Protein AF-A0A496TGM2-F1 (afdb_monomer_lite)

Foldseek 3Di:
DVVCVVVVAQAEEADDCPDPQNVVVCVVNVNSYHYDQDLDDDPPDDQAGQHEYEYDQADDPVSLVRNVVSSVVRHPHYHYDDNHNQPCVVCVVVLLVVLVVWQAEEEEDDPPDPSFVVNQVSSCVNHVRYDYDPALVPDDPVSCPPIPGYHYYYDPPGDPVRSVRNVVSCCVPVVPPDDDD

pLDDT: mean 87.24, std 12.04, range [28.75, 96.94]

Structure (mmCIF, N/CA/C/O backbone):
data_AF-A0A496TGM2-F1
#
_entry.id   AF-A0A496TGM2-F1
#
loop_
_atom_site.group_PDB
_atom_site.id
_atom_site.type_symbol
_atom_site.label_atom_id
_atom_site.label_alt_id
_atom_site.label_comp_id
_atom_site.label_asym_id
_atom_site.label_entity_id
_atom_site.label_seq_id
_atom_site.pdbx_PDB_ins_code
_atom_site.Cartn_x
_atom_site.Cartn_y
_atom_site.Cartn_z
_atom_site.occupancy
_atom_site.B_iso_or_equiv
_atom_site.auth_seq_id
_atom_site.auth_comp_id
_atom_site.auth_asym_id
_atom_site.auth_atom_id
_atom_site.pdbx_PDB_model_num
ATOM 1 N N . VAL A 1 1 ? -14.090 5.864 10.460 1.00 87.62 1 VAL A N 1
ATOM 2 C CA . VAL A 1 1 ? -13.868 6.251 11.872 1.00 87.62 1 VAL A CA 1
ATOM 3 C C . VAL A 1 1 ? -15.072 6.982 12.454 1.00 87.62 1 VAL A C 1
ATOM 5 O O . VAL A 1 1 ? -15.725 6.380 13.289 1.00 87.62 1 VAL A O 1
ATOM 8 N N . LYS A 1 2 ? -15.445 8.176 11.957 1.00 91.31 2 LYS A N 1
ATOM 9 C CA . LYS A 1 2 ? -16.572 8.987 12.476 1.00 91.31 2 LYS A CA 1
ATOM 10 C C . LYS A 1 2 ? -17.858 8.202 12.774 1.00 91.31 2 LYS A C 1
ATOM 12 O O . LYS A 1 2 ? -18.275 8.166 13.919 1.00 91.31 2 LYS A O 1
ATOM 17 N N . LYS A 1 3 ? -18.393 7.474 11.788 1.00 92.12 3 LYS A N 1
ATOM 18 C CA . LYS A 1 3 ? -19.590 6.638 11.980 1.00 92.12 3 LYS A CA 1
ATOM 19 C C . LYS A 1 3 ? -19.459 5.635 13.136 1.00 92.12 3 LYS A C 1
ATOM 21 O O . LYS A 1 3 ? -20.353 5.525 13.952 1.00 92.12 3 LYS A O 1
ATOM 26 N N . ALA A 1 4 ? -18.332 4.923 13.231 1.00 93.00 4 ALA A N 1
ATOM 27 C CA . ALA A 1 4 ? -18.125 3.960 14.315 1.00 93.00 4 ALA A CA 1
ATOM 28 C C . ALA A 1 4 ? -18.039 4.654 15.685 1.00 93.00 4 ALA A C 1
ATOM 30 O O . ALA A 1 4 ? -18.538 4.128 16.672 1.00 93.00 4 ALA A O 1
ATOM 31 N N . PHE A 1 5 ? -17.430 5.840 15.736 1.00 92.75 5 PHE A N 1
ATOM 32 C CA . PHE A 1 5 ? -17.371 6.646 16.951 1.00 92.75 5 PHE A CA 1
ATOM 33 C C . PHE A 1 5 ? -18.769 7.112 17.391 1.00 92.75 5 PHE A C 1
ATOM 35 O O . PHE A 1 5 ? -19.124 6.957 18.555 1.00 92.75 5 PHE A O 1
ATOM 42 N N . GLU A 1 6 ? -19.585 7.603 16.453 1.00 92.44 6 GLU A N 1
ATOM 43 C CA . GLU A 1 6 ? -20.988 7.991 16.682 1.00 92.44 6 GLU A CA 1
ATOM 44 C C . GLU A 1 6 ? -21.862 6.795 17.097 1.00 92.44 6 GLU A C 1
ATOM 46 O O . GLU A 1 6 ? -22.711 6.927 17.973 1.00 92.44 6 GLU A O 1
ATOM 51 N N . ASP A 1 7 ? -21.588 5.605 16.553 1.00 94.38 7 ASP A N 1
ATOM 52 C CA . ASP A 1 7 ? -22.232 4.339 16.929 1.00 94.38 7 ASP A CA 1
ATOM 53 C C . ASP A 1 7 ? -21.752 3.799 18.306 1.00 94.38 7 ASP A C 1
ATOM 55 O O . ASP A 1 7 ? -22.127 2.696 18.717 1.00 94.38 7 ASP A O 1
ATOM 59 N N . GLY A 1 8 ? -20.897 4.541 19.025 1.00 93.50 8 GLY A N 1
ATOM 60 C CA . GLY A 1 8 ? -20.440 4.223 20.382 1.00 93.50 8 GLY A CA 1
ATOM 6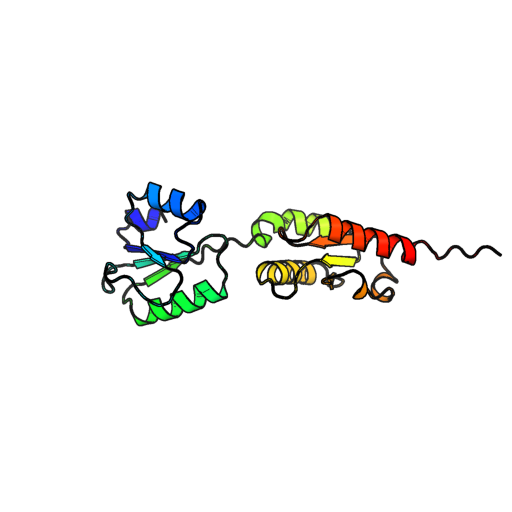1 C C . GLY A 1 8 ? -19.300 3.202 20.471 1.00 93.50 8 GLY A C 1
ATOM 62 O O . GLY A 1 8 ? -19.047 2.658 21.553 1.00 93.50 8 GLY A O 1
ATOM 63 N N . TYR A 1 9 ? -18.605 2.919 19.365 1.00 96.06 9 TYR A N 1
ATOM 64 C CA . TYR A 1 9 ? -17.463 2.006 19.372 1.00 96.06 9 TYR A CA 1
ATOM 65 C C . TYR A 1 9 ? -16.237 2.637 20.041 1.00 96.06 9 TYR A C 1
ATOM 67 O O . TYR A 1 9 ? -15.895 3.795 19.807 1.00 96.06 9 TYR A O 1
ATOM 75 N N . GLN A 1 10 ? -15.509 1.827 20.806 1.00 94.94 10 GLN A N 1
ATOM 76 C CA . GLN A 1 10 ? -14.120 2.096 21.159 1.00 94.94 10 GLN A CA 1
ATOM 77 C C . GLN A 1 10 ? -13.262 2.029 19.890 1.00 94.94 10 GLN A C 1
ATOM 79 O O . GLN A 1 10 ? -13.357 1.066 19.127 1.00 94.94 10 GLN A O 1
ATOM 84 N N . ILE A 1 11 ? -12.444 3.052 19.642 1.00 95.94 11 ILE A N 1
ATOM 85 C CA . ILE A 1 11 ? -11.690 3.179 18.392 1.00 95.94 11 ILE A CA 1
ATOM 86 C C . ILE A 1 11 ? -10.223 2.825 18.614 1.00 95.94 11 ILE A C 1
ATOM 88 O O . ILE A 1 11 ? -9.546 3.441 19.437 1.00 95.94 11 ILE A O 1
ATOM 92 N N . ILE A 1 12 ? -9.735 1.878 17.816 1.00 95.56 12 ILE A N 1
ATOM 93 C CA . ILE A 1 12 ? -8.322 1.516 17.716 1.00 95.56 12 ILE A CA 1
ATOM 94 C C . ILE A 1 12 ? -7.843 1.833 16.298 1.00 95.56 12 ILE A C 1
ATOM 96 O O . ILE A 1 12 ? -8.516 1.502 15.320 1.00 95.56 12 ILE A O 1
ATOM 100 N N . VAL A 1 13 ? -6.669 2.441 16.165 1.00 95.75 13 VAL A N 1
ATOM 101 C CA . VAL A 1 13 ? -5.979 2.600 14.882 1.00 95.75 13 VAL A CA 1
ATOM 102 C C . VAL A 1 13 ? -4.635 1.897 14.940 1.00 95.75 13 VAL A C 1
ATOM 104 O O . VAL A 1 13 ? -3.812 2.179 15.805 1.00 95.75 13 VAL A O 1
ATOM 107 N N . VAL A 1 14 ? -4.399 0.993 13.995 1.00 95.25 14 VAL A N 1
ATOM 108 C CA . VAL A 1 14 ? -3.084 0.391 13.802 1.00 95.25 14 VAL A CA 1
ATOM 109 C C . VAL A 1 14 ? -2.245 1.345 12.960 1.00 95.25 14 VAL A C 1
ATOM 111 O O . VAL A 1 14 ? -2.539 1.563 11.781 1.00 95.25 14 VAL A O 1
ATOM 114 N N . GLY A 1 15 ? -1.233 1.955 13.567 1.00 92.44 15 GLY A N 1
ATOM 115 C CA . GLY A 1 15 ? -0.465 3.024 12.939 1.00 92.44 15 GLY A CA 1
ATOM 116 C C . GLY A 1 15 ? 0.588 3.639 13.852 1.00 92.44 15 GLY A C 1
ATOM 117 O O . GLY A 1 15 ? 0.707 3.298 15.028 1.00 92.44 15 GLY A O 1
ATOM 118 N N . LYS A 1 16 ? 1.380 4.553 13.293 1.00 90.88 16 LYS A N 1
ATOM 119 C CA . LYS A 1 16 ? 2.444 5.265 14.012 1.00 90.88 16 LYS A CA 1
ATOM 120 C C . LYS A 1 16 ? 1.862 6.490 14.714 1.00 90.88 16 LYS A C 1
ATOM 122 O O . LYS A 1 16 ? 1.286 7.353 14.050 1.00 90.88 16 LYS A O 1
ATOM 127 N N . LYS A 1 17 ? 2.030 6.578 16.037 1.00 90.94 17 LYS A N 1
ATOM 128 C CA . LYS A 1 17 ? 1.463 7.646 16.887 1.00 90.94 17 LYS A CA 1
ATOM 129 C C . LYS A 1 17 ? 1.878 9.046 16.429 1.00 90.94 17 LYS A C 1
ATOM 131 O O . LYS A 1 17 ? 1.084 9.976 16.511 1.00 90.94 17 LYS A O 1
ATOM 136 N N . GLU A 1 18 ? 3.093 9.172 15.913 1.00 90.06 18 GLU A N 1
ATOM 137 C CA . GLU A 1 18 ? 3.730 10.429 15.520 1.00 90.06 18 GLU A CA 1
ATOM 138 C C . GLU A 1 18 ? 3.423 10.827 14.065 1.00 90.06 18 GLU A C 1
ATOM 140 O O . GLU A 1 18 ? 3.860 11.878 13.601 1.00 90.06 18 GLU A O 1
ATOM 145 N N . HIS A 1 19 ? 2.694 10.002 13.305 1.00 89.06 19 HIS A N 1
ATOM 146 C CA . HIS A 1 19 ? 2.418 10.297 11.901 1.00 89.06 19 HIS A CA 1
ATOM 147 C C . HIS A 1 19 ? 1.365 11.418 11.763 1.00 89.06 19 HIS A C 1
ATOM 149 O O . HIS A 1 19 ? 0.321 11.332 12.414 1.00 89.06 19 HIS A O 1
ATOM 155 N N . PRO A 1 20 ? 1.545 12.420 10.873 1.00 87.62 20 PRO A N 1
ATOM 156 C CA . PRO A 1 20 ? 0.612 13.548 10.734 1.00 87.62 20 PRO A CA 1
ATOM 157 C C . PRO A 1 20 ? -0.850 13.143 10.495 1.00 87.62 20 PRO A C 1
ATOM 159 O O . PRO A 1 20 ? -1.761 13.743 11.061 1.00 87.62 20 PRO A O 1
ATOM 162 N N . GLU A 1 21 ? -1.077 12.083 9.709 1.00 87.19 21 GLU A N 1
ATOM 163 C CA . GLU A 1 21 ? -2.409 11.485 9.500 1.00 87.19 21 GLU A CA 1
ATOM 164 C C . GLU A 1 21 ? -3.071 11.070 10.822 1.00 87.19 21 GLU A C 1
ATOM 166 O O . GLU A 1 21 ? -4.249 11.341 11.040 1.00 87.19 21 GLU A O 1
ATOM 171 N N . ILE A 1 22 ? -2.304 10.436 11.712 1.00 93.38 22 ILE A N 1
ATOM 172 C CA . ILE A 1 22 ? -2.784 9.923 12.994 1.00 93.38 22 ILE A CA 1
ATOM 173 C C . ILE A 1 22 ? -3.004 11.059 13.988 1.00 93.38 22 ILE A C 1
ATOM 175 O O . ILE A 1 22 ? -4.026 11.072 14.667 1.00 93.38 22 ILE A O 1
ATOM 179 N N . ILE A 1 23 ? -2.094 12.034 14.042 1.00 91.19 23 ILE A N 1
ATOM 180 C CA . ILE A 1 23 ? -2.232 13.217 14.901 1.00 91.19 23 ILE A CA 1
ATOM 181 C C . ILE A 1 23 ? -3.509 13.984 14.539 1.00 91.19 23 ILE A C 1
ATOM 183 O O . ILE A 1 23 ? -4.326 14.275 15.414 1.00 91.19 23 ILE A O 1
ATOM 187 N N . GLY A 1 24 ? -3.718 14.253 13.246 1.00 90.75 24 GLY A N 1
ATOM 188 C CA . GLY A 1 24 ? -4.915 14.939 12.763 1.00 90.75 24 GLY A CA 1
ATOM 189 C C . GLY A 1 24 ? -6.192 14.154 13.058 1.00 90.75 24 GLY A C 1
ATOM 190 O O . GLY A 1 24 ? -7.168 14.720 13.545 1.00 90.75 24 GLY A O 1
ATOM 191 N N . LEU A 1 25 ? -6.176 12.838 12.828 1.00 91.44 25 LEU A N 1
ATOM 192 C CA . LEU A 1 25 ? -7.317 11.973 13.114 1.00 91.44 25 LEU A CA 1
ATOM 193 C C . LEU A 1 25 ? -7.637 11.924 14.614 1.00 91.44 25 LEU A C 1
ATOM 195 O O . LEU A 1 25 ? -8.796 12.061 14.988 1.00 91.44 25 LEU A O 1
ATOM 199 N N . LYS A 1 26 ? -6.630 11.784 15.481 1.00 92.00 26 LYS A N 1
ATOM 200 C CA . LYS A 1 26 ? -6.803 11.770 16.939 1.00 92.00 26 LYS A CA 1
ATOM 201 C C . LYS A 1 26 ? -7.375 13.095 17.456 1.00 92.00 26 LYS A C 1
ATOM 203 O O . LYS A 1 26 ? -8.234 13.076 18.338 1.00 92.00 26 LYS A O 1
ATOM 208 N N . GLY A 1 27 ? -6.952 14.222 16.878 1.00 90.25 27 GLY A N 1
ATOM 209 C CA . GLY A 1 27 ? -7.484 15.550 17.193 1.00 90.25 27 GLY A CA 1
ATOM 210 C C . GLY A 1 27 ? -8.972 15.719 16.863 1.00 90.25 27 GLY A C 1
ATOM 211 O O . GLY A 1 27 ? -9.673 16.413 17.587 1.00 90.25 27 GLY A O 1
ATOM 212 N N . GLN A 1 28 ? -9.489 15.039 15.834 1.00 89.81 28 GLN A N 1
ATOM 213 C CA . GLN A 1 28 ? -10.916 15.096 15.469 1.00 89.81 28 GLN A CA 1
ATOM 214 C C . GLN A 1 28 ? -11.848 14.402 16.471 1.00 89.81 28 GLN A C 1
ATOM 216 O O . GLN A 1 28 ? -13.054 14.629 16.432 1.00 89.81 28 GLN A O 1
ATOM 221 N N . PHE A 1 29 ? -11.310 13.533 17.329 1.00 89.75 29 PHE A N 1
ATOM 222 C CA . PHE A 1 29 ? -12.082 12.741 18.28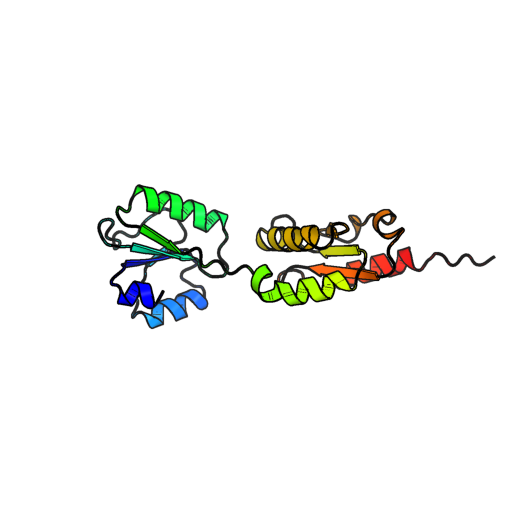9 1.00 89.75 29 PHE A CA 1
ATOM 223 C C . PHE A 1 29 ? -11.706 13.064 19.739 1.00 89.75 29 PHE A C 1
ATOM 225 O O . PHE A 1 29 ? -11.821 12.197 20.602 1.00 89.75 29 PHE A O 1
ATOM 232 N N . ASP A 1 30 ? -11.211 14.275 20.016 1.00 87.56 30 ASP A N 1
ATOM 233 C CA . ASP A 1 30 ? -10.799 14.726 21.356 1.00 87.56 30 ASP A CA 1
ATOM 234 C C . ASP A 1 30 ? -9.833 13.755 22.060 1.00 87.56 30 ASP A C 1
ATOM 236 O O . ASP A 1 30 ? -9.907 13.528 23.267 1.00 87.56 30 ASP A O 1
ATOM 240 N N . GLY A 1 31 ? -8.964 13.087 21.298 1.00 84.38 31 GLY A N 1
ATOM 241 C CA . GLY A 1 31 ? -8.047 12.091 21.848 1.00 84.38 31 GLY A CA 1
ATOM 242 C C . GLY A 1 31 ? -8.676 10.748 22.234 1.00 84.38 31 GLY A C 1
ATOM 243 O O . GLY A 1 31 ? -7.933 9.867 22.662 1.00 84.38 31 GLY A O 1
ATOM 244 N N . LYS A 1 32 ? -9.987 10.542 22.036 1.00 88.31 32 LYS A N 1
ATOM 245 C CA . LYS A 1 32 ? -10.740 9.303 22.339 1.00 88.31 32 LYS A CA 1
ATOM 246 C C . LYS A 1 32 ? -10.503 8.205 21.292 1.00 88.31 32 LYS A C 1
ATOM 248 O O . LYS A 1 32 ? -11.429 7.640 20.711 1.00 88.31 32 LYS A O 1
ATOM 253 N N . MET A 1 33 ? -9.233 7.937 21.030 1.00 91.38 33 MET A N 1
ATOM 254 C CA . MET A 1 33 ? -8.728 6.964 20.074 1.00 91.38 33 MET A CA 1
ATOM 255 C C . MET A 1 33 ? -7.411 6.412 20.601 1.00 91.38 33 MET A C 1
ATOM 257 O O . MET A 1 33 ? -6.500 7.181 20.921 1.00 91.38 33 MET A O 1
ATOM 261 N N . GLU A 1 34 ? -7.288 5.089 20.588 1.00 93.75 34 GLU A N 1
ATOM 262 C CA . GLU A 1 34 ? -6.017 4.426 20.848 1.00 93.75 34 GLU A CA 1
ATOM 263 C C . GLU A 1 34 ? -5.294 4.110 19.548 1.00 93.75 34 GLU A C 1
ATOM 265 O O . GLU A 1 34 ? -5.895 3.691 18.558 1.00 93.75 34 GLU A O 1
ATOM 270 N N . VAL A 1 35 ? -3.983 4.318 19.559 1.00 94.12 35 VAL A N 1
ATOM 271 C CA . VAL A 1 35 ? -3.115 4.045 18.416 1.00 94.12 35 VAL A CA 1
ATOM 272 C C . VAL A 1 35 ? -2.079 3.027 18.853 1.00 94.12 35 VAL A C 1
ATOM 274 O O . VAL A 1 35 ? -1.329 3.273 19.800 1.00 94.12 35 VAL A O 1
ATOM 277 N N . ILE A 1 36 ? -2.032 1.896 18.158 1.00 94.19 36 ILE A N 1
ATOM 278 C CA . ILE A 1 36 ? -1.148 0.777 18.482 1.00 94.19 36 ILE A CA 1
ATOM 279 C C . ILE A 1 36 ? -0.341 0.359 17.255 1.00 94.19 36 ILE A C 1
ATOM 281 O O . ILE A 1 36 ? -0.792 0.494 16.119 1.00 94.19 36 ILE A O 1
ATOM 285 N N . LEU A 1 37 ? 0.861 -0.156 17.489 1.00 89.62 37 LEU A N 1
ATOM 286 C CA . LEU A 1 37 ? 1.731 -0.695 16.438 1.00 89.62 37 LEU A CA 1
ATOM 287 C C . LEU A 1 37 ? 2.245 -2.103 16.770 1.00 89.62 37 LEU A C 1
ATOM 289 O O . LEU A 1 37 ? 2.881 -2.737 15.934 1.00 89.62 37 LEU A O 1
ATOM 293 N N . SER A 1 38 ? 1.975 -2.580 17.984 1.00 87.00 38 SER A N 1
ATOM 294 C CA . SER A 1 38 ? 2.349 -3.900 18.473 1.00 87.00 38 SER A CA 1
ATOM 295 C C . SER A 1 38 ? 1.106 -4.621 19.015 1.00 87.00 38 SER A C 1
ATOM 297 O O . SER A 1 38 ? 0.074 -3.985 19.259 1.00 87.00 38 SER A O 1
ATOM 299 N N . PRO A 1 39 ? 1.171 -5.951 19.184 1.00 75.31 39 PRO A N 1
ATOM 300 C CA . PRO A 1 39 ? 0.118 -6.739 19.832 1.00 75.31 39 PRO A CA 1
ATOM 301 C C . PRO A 1 39 ? -0.095 -6.421 21.326 1.00 75.31 39 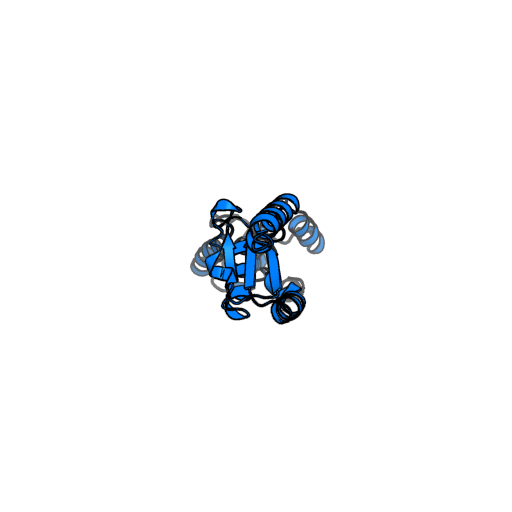PRO A C 1
ATOM 303 O O . PRO A 1 39 ? -1.026 -6.958 21.943 1.00 75.31 39 PRO A O 1
ATOM 306 N N . ASP A 1 40 ? 0.751 -5.575 21.913 1.00 83.31 40 ASP A N 1
ATOM 307 C CA . ASP A 1 40 ? 0.623 -5.135 23.296 1.00 83.31 40 ASP A CA 1
ATOM 308 C C . ASP A 1 40 ? -0.477 -4.086 23.388 1.00 83.31 40 ASP A C 1
ATOM 310 O O . ASP A 1 40 ? -0.452 -3.046 22.725 1.00 83.31 40 ASP A O 1
ATOM 314 N N . LEU A 1 41 ? -1.486 -4.388 24.199 1.00 81.75 41 LEU A N 1
ATOM 315 C CA . LEU A 1 41 ? -2.642 -3.523 24.343 1.00 81.75 41 LEU A CA 1
ATOM 316 C C . LEU A 1 41 ? -2.422 -2.550 25.496 1.00 81.75 41 LEU A C 1
ATOM 318 O O . LEU A 1 41 ? -2.049 -2.995 26.581 1.00 81.75 41 LEU A O 1
ATOM 322 N N . PRO A 1 42 ? -2.709 -1.254 25.297 1.00 84.31 42 PRO A N 1
ATOM 323 C CA . PRO A 1 42 ? -2.850 -0.317 26.398 1.00 84.31 42 PRO A CA 1
ATOM 324 C C . PRO A 1 42 ? -3.864 -0.819 27.430 1.00 84.31 42 PRO A C 1
ATOM 326 O O . PRO A 1 42 ? -4.934 -1.309 27.063 1.00 84.31 42 PRO A O 1
ATOM 329 N N . GLU A 1 43 ? -3.566 -0.624 28.714 1.00 84.00 43 GLU A N 1
ATOM 330 C CA . GLU A 1 43 ? -4.491 -0.936 29.816 1.00 84.00 43 GLU A CA 1
ATOM 331 C C . GLU A 1 43 ? -5.796 -0.124 29.746 1.00 84.00 43 GLU A C 1
ATOM 333 O O . GLU A 1 43 ? -6.813 -0.531 30.300 1.00 84.00 43 GLU A O 1
ATOM 338 N N . SER A 1 44 ? -5.794 1.002 29.024 1.00 85.31 44 SER A N 1
ATOM 339 C CA . SER A 1 44 ? -6.971 1.846 28.788 1.00 85.31 44 SER A CA 1
ATOM 340 C C . SER A 1 44 ? -8.053 1.183 27.926 1.00 85.31 44 SER A C 1
ATOM 342 O O . SER A 1 44 ? -9.175 1.692 27.865 1.00 85.31 44 SER A O 1
ATOM 344 N N . LEU A 1 45 ? -7.747 0.075 27.242 1.00 89.38 45 LEU A N 1
ATOM 345 C CA . LEU A 1 45 ? -8.689 -0.603 26.358 1.00 89.38 45 LEU A CA 1
ATOM 346 C C . LEU A 1 45 ? -9.597 -1.571 27.120 1.00 89.38 45 LEU A C 1
ATOM 348 O O . LEU A 1 45 ? -9.152 -2.584 27.656 1.00 89.38 45 LEU A O 1
ATOM 352 N N . ASP A 1 46 ? -10.905 -1.334 27.046 1.00 91.38 46 ASP A N 1
ATOM 353 C CA . ASP A 1 46 ? -11.898 -2.287 27.537 1.00 91.38 46 ASP A CA 1
ATOM 354 C C . ASP A 1 46 ? -12.186 -3.353 26.470 1.00 91.38 46 ASP A C 1
ATOM 356 O O . ASP A 1 46 ? -12.777 -3.073 25.421 1.00 91.38 46 ASP A O 1
ATOM 360 N N . ILE A 1 47 ? -11.780 -4.592 26.750 1.00 92.56 47 ILE A N 1
ATOM 361 C CA . ILE A 1 47 ? -11.940 -5.746 25.852 1.00 92.56 47 ILE A CA 1
ATOM 362 C C . ILE A 1 47 ? -13.394 -6.228 25.694 1.00 92.56 47 ILE A C 1
ATOM 364 O O . ILE A 1 47 ? -13.700 -6.986 24.765 1.00 92.56 47 ILE A O 1
ATOM 368 N N . ASN A 1 48 ? -14.303 -5.809 26.582 1.00 92.88 48 ASN A N 1
ATOM 369 C CA . ASN A 1 48 ? -15.722 -6.171 26.537 1.00 92.88 48 ASN A CA 1
ATOM 370 C C . ASN A 1 48 ? -16.564 -5.167 25.735 1.00 92.88 48 ASN A C 1
ATOM 372 O O . ASN A 1 48 ? -17.675 -5.503 25.315 1.00 92.88 48 ASN A O 1
ATOM 376 N N . ARG A 1 49 ? -16.061 -3.950 25.488 1.00 93.81 49 ARG A N 1
ATOM 377 C CA . ARG A 1 49 ? -16.768 -2.940 24.688 1.00 93.81 49 ARG A CA 1
ATOM 378 C C . ARG A 1 49 ? -16.746 -3.272 23.200 1.00 93.81 49 ARG A C 1
ATOM 380 O O . ARG A 1 49 ? -15.788 -3.838 22.669 1.00 93.81 49 ARG A O 1
ATOM 387 N N . LYS A 1 50 ? -17.797 -2.831 22.496 1.00 95.88 50 LYS A N 1
ATOM 388 C CA . LYS A 1 50 ? -17.818 -2.801 21.027 1.00 95.88 50 LYS A CA 1
ATOM 389 C C . LYS A 1 50 ? -16.618 -1.994 20.546 1.00 95.88 50 LYS A C 1
ATOM 391 O O . LYS A 1 50 ? -16.517 -0.810 20.855 1.00 95.88 50 LYS A O 1
ATOM 396 N N . THR A 1 51 ? -15.719 -2.631 19.809 1.00 96.50 51 THR A N 1
ATOM 397 C CA . THR A 1 51 ? -14.444 -2.041 19.396 1.00 96.50 51 THR A CA 1
ATOM 398 C C . THR A 1 51 ? -14.324 -2.083 17.881 1.00 96.50 51 THR A C 1
ATOM 400 O O . THR A 1 51 ? -14.630 -3.096 17.258 1.00 96.50 51 THR A O 1
ATOM 403 N N . ALA A 1 52 ? -13.914 -0.977 17.269 1.00 96.94 52 ALA A N 1
ATOM 404 C CA . ALA A 1 52 ? -13.648 -0.883 15.842 1.00 96.94 52 ALA A CA 1
ATOM 405 C C . ALA A 1 52 ? -12.162 -0.589 15.624 1.00 96.94 52 ALA A C 1
ATOM 407 O O . ALA A 1 52 ? -11.645 0.407 16.133 1.00 96.94 52 ALA A O 1
ATOM 408 N N . VAL A 1 53 ? -11.487 -1.449 14.861 1.00 96.56 53 VAL A N 1
ATOM 409 C CA . VAL A 1 53 ? -10.076 -1.283 14.499 1.00 96.56 53 VAL A CA 1
ATOM 410 C C . VAL A 1 53 ? -9.947 -0.811 13.055 1.00 96.56 53 VAL A C 1
ATOM 412 O O . VAL A 1 53 ? -10.554 -1.386 12.152 1.00 96.56 53 VAL A O 1
ATOM 415 N N . PHE A 1 54 ? -9.155 0.237 12.846 1.00 95.88 54 PHE A N 1
ATOM 416 C CA . PHE A 1 54 ? -8.839 0.824 11.546 1.00 95.88 54 PHE A CA 1
ATOM 417 C C . PHE A 1 54 ? -7.337 0.732 11.275 1.00 95.88 54 PHE A C 1
ATOM 419 O O . PHE A 1 54 ? -6.538 0.627 12.202 1.00 95.88 54 PHE A O 1
ATOM 426 N N . ALA A 1 55 ? -6.946 0.799 10.010 1.00 93.19 55 ALA A N 1
ATOM 427 C CA . ALA A 1 55 ? -5.548 0.884 9.610 1.00 93.19 55 ALA A CA 1
ATOM 428 C C . ALA A 1 55 ? -5.189 2.320 9.220 1.00 93.19 55 ALA A C 1
ATOM 430 O O . ALA A 1 55 ? -5.971 2.984 8.531 1.00 93.19 55 ALA A O 1
ATOM 431 N N . GLN A 1 56 ? -3.996 2.775 9.592 1.00 91.62 56 GLN A N 1
ATOM 432 C CA . GLN A 1 56 ? -3.382 3.928 8.943 1.00 91.62 56 GLN A CA 1
ATOM 433 C C . GLN A 1 56 ? -3.245 3.651 7.440 1.00 91.62 56 GLN A C 1
ATOM 435 O O . GLN A 1 56 ? -2.889 2.545 7.035 1.00 91.62 56 GLN A O 1
ATOM 440 N N . THR A 1 57 ? -3.476 4.666 6.610 1.00 84.75 57 THR A N 1
ATOM 441 C CA . THR A 1 57 ? -3.441 4.574 5.141 1.00 84.75 57 THR A CA 1
ATOM 442 C C . THR A 1 57 ? -2.179 3.874 4.625 1.00 84.75 57 THR A C 1
ATOM 444 O O . THR A 1 57 ? -2.259 3.099 3.675 1.00 84.75 57 THR A O 1
ATOM 447 N N . THR A 1 58 ? -1.030 4.140 5.252 1.00 81.50 58 THR A N 1
ATOM 448 C CA . THR A 1 58 ? 0.304 3.709 4.807 1.00 81.50 58 THR A CA 1
ATOM 449 C C . THR A 1 58 ? 0.940 2.598 5.650 1.00 81.50 58 THR A C 1
ATOM 451 O O . THR A 1 58 ? 2.115 2.289 5.439 1.00 81.50 58 THR A O 1
ATOM 454 N N . ILE A 1 59 ? 0.219 1.994 6.605 1.00 85.62 59 ILE A N 1
ATOM 455 C CA . ILE A 1 59 ? 0.769 0.877 7.392 1.00 85.62 59 ILE A CA 1
ATOM 456 C C . ILE A 1 59 ? 0.919 -0.382 6.526 1.00 85.62 59 ILE A C 1
ATOM 458 O O . ILE A 1 59 ? 0.144 -0.597 5.594 1.00 85.62 59 ILE A O 1
ATOM 462 N N . SER A 1 60 ? 1.915 -1.216 6.839 1.00 82.25 60 SER A N 1
ATOM 463 C CA . SER A 1 60 ? 2.069 -2.525 6.196 1.00 82.25 60 SER A CA 1
ATOM 464 C C . SER A 1 60 ? 0.870 -3.422 6.505 1.00 82.25 60 SER A C 1
ATOM 466 O O . SER A 1 60 ? 0.405 -3.480 7.646 1.00 82.25 60 SER A O 1
ATOM 468 N N . GLU A 1 61 ? 0.410 -4.151 5.489 1.00 84.06 61 GLU A N 1
ATOM 469 C CA . GLU A 1 61 ? -0.640 -5.161 5.610 1.00 84.06 61 GLU A CA 1
ATOM 470 C C . GLU A 1 61 ? -0.267 -6.251 6.620 1.00 84.06 61 GLU A C 1
ATOM 472 O O . GLU A 1 61 ? -1.086 -6.612 7.457 1.00 84.06 61 GLU A O 1
ATOM 477 N N . GLU A 1 62 ? 0.995 -6.672 6.630 1.00 81.81 62 GLU A N 1
ATOM 478 C CA . GLU A 1 62 ? 1.511 -7.701 7.534 1.00 81.81 62 GLU A CA 1
ATOM 479 C C . GLU A 1 62 ? 1.480 -7.254 9.004 1.00 81.81 62 GLU A C 1
ATOM 481 O O . GLU A 1 62 ? 1.045 -7.997 9.884 1.00 81.81 62 GLU A O 1
ATOM 486 N N . ILE A 1 63 ? 1.848 -5.993 9.270 1.00 86.19 63 ILE A N 1
ATOM 487 C CA . ILE A 1 63 ? 1.744 -5.399 10.614 1.00 86.19 63 ILE A CA 1
ATOM 488 C C . ILE A 1 63 ? 0.275 -5.324 11.037 1.00 86.19 63 ILE A C 1
ATOM 490 O O . ILE A 1 63 ? -0.065 -5.679 12.166 1.00 86.19 63 ILE A O 1
ATOM 494 N N . PHE A 1 64 ? -0.600 -4.864 10.139 1.00 90.94 64 PHE A N 1
ATOM 495 C CA . PHE A 1 64 ? -2.027 -4.763 10.424 1.00 90.94 64 PHE A CA 1
ATOM 496 C C . PHE A 1 64 ? -2.636 -6.123 10.759 1.00 90.94 64 PHE A C 1
ATOM 498 O O . PHE A 1 64 ? -3.318 -6.250 11.775 1.00 90.94 64 PHE A O 1
ATOM 505 N N . ASP A 1 65 ? -2.366 -7.134 9.939 1.00 89.12 65 ASP A N 1
ATOM 506 C CA . ASP A 1 65 ? -2.937 -8.466 10.099 1.00 89.12 65 ASP A CA 1
ATOM 507 C C . ASP A 1 65 ? -2.426 -9.141 11.385 1.00 89.12 65 ASP A C 1
ATOM 509 O O . ASP A 1 65 ? -3.236 -9.686 12.137 1.00 89.12 65 ASP A O 1
ATOM 513 N N . CYS A 1 66 ? -1.138 -8.987 11.721 1.00 90.31 66 CYS A N 1
ATOM 514 C CA . CYS A 1 66 ? -0.560 -9.462 12.985 1.00 90.31 66 CYS A CA 1
ATOM 515 C C . CYS A 1 66 ? -1.245 -8.841 14.219 1.00 90.31 66 CYS A C 1
ATOM 517 O O . CYS A 1 66 ? -1.664 -9.545 15.144 1.00 90.31 66 CYS A O 1
ATOM 519 N N . VAL A 1 67 ? -1.429 -7.516 14.227 1.00 93.44 67 VAL A N 1
ATOM 520 C CA . VAL A 1 67 ? -2.105 -6.817 15.334 1.00 93.44 67 VAL A CA 1
ATOM 521 C C . VAL A 1 67 ? -3.576 -7.228 15.424 1.00 93.44 67 VAL A C 1
ATOM 523 O O . VAL A 1 67 ? -4.078 -7.521 16.511 1.00 93.44 67 VAL A O 1
ATOM 526 N N . VAL A 1 68 ? -4.278 -7.293 14.290 1.00 94.12 68 VAL A N 1
ATOM 527 C CA . VAL A 1 68 ? -5.692 -7.686 14.238 1.00 94.12 68 VAL A CA 1
ATOM 528 C C . VAL A 1 68 ? -5.899 -9.112 14.732 1.00 94.12 68 VAL A C 1
ATOM 530 O O . VAL A 1 68 ? -6.893 -9.371 15.410 1.00 94.12 68 VAL A O 1
ATOM 533 N N . GLU A 1 69 ? -4.991 -10.036 14.435 1.00 93.56 69 GLU A N 1
ATOM 534 C CA . GLU A 1 69 ? -5.076 -11.403 14.939 1.00 93.56 69 GLU A CA 1
ATOM 535 C C . GLU A 1 69 ? -5.024 -11.444 16.472 1.00 93.56 69 GLU A C 1
ATOM 537 O O . GLU A 1 69 ? -5.842 -12.119 17.101 1.00 93.56 69 GLU A O 1
ATOM 542 N N . ASN A 1 70 ? -4.140 -10.655 17.089 1.00 92.06 70 ASN A N 1
ATOM 543 C CA . ASN A 1 70 ? -4.084 -10.533 18.544 1.00 92.06 70 ASN A CA 1
ATOM 544 C C . ASN A 1 70 ? -5.375 -9.924 19.118 1.00 92.06 70 ASN A C 1
ATOM 546 O O . ASN A 1 70 ? -5.950 -10.458 20.069 1.00 92.06 70 ASN A O 1
ATOM 550 N N . LEU A 1 71 ? -5.879 -8.854 18.495 1.00 93.31 71 LEU A N 1
ATOM 551 C CA . LEU A 1 71 ? -7.126 -8.204 18.901 1.00 93.31 71 LEU A CA 1
ATOM 552 C C . LEU A 1 71 ? -8.316 -9.167 18.837 1.00 93.31 71 LEU A C 1
ATOM 554 O O . LEU A 1 71 ? -9.109 -9.221 19.774 1.00 93.31 71 LEU A O 1
ATOM 558 N N . LYS A 1 72 ? -8.433 -9.968 17.773 1.00 93.44 72 LYS A N 1
ATOM 559 C CA . LYS A 1 72 ? -9.517 -10.952 17.618 1.00 93.44 72 LYS A CA 1
ATOM 560 C C . LYS A 1 72 ? -9.538 -11.998 18.733 1.00 93.44 72 LYS A C 1
ATOM 562 O O . LYS A 1 72 ? -10.611 -12.475 19.077 1.00 93.44 72 LYS A O 1
ATOM 567 N N . ARG A 1 73 ? -8.377 -12.351 19.298 1.00 92.62 73 ARG A N 1
ATOM 568 C CA . ARG A 1 73 ? -8.281 -13.308 20.414 1.00 92.62 73 ARG A CA 1
ATOM 569 C C . ARG A 1 73 ? -8.703 -12.699 21.753 1.00 92.62 73 ARG A C 1
ATOM 571 O O . ARG A 1 73 ? -9.170 -13.428 22.620 1.00 92.62 73 ARG A O 1
ATOM 578 N N . LYS A 1 74 ? -8.526 -11.386 21.935 1.00 91.00 74 LYS A N 1
ATOM 579 C CA . LYS A 1 74 ? -8.764 -10.693 23.214 1.00 91.00 74 LYS A CA 1
ATOM 580 C C . LYS A 1 74 ? -10.135 -10.013 23.302 1.00 91.00 74 LYS A C 1
ATOM 582 O O . LYS A 1 74 ? -10.726 -9.979 24.376 1.00 91.00 74 LYS A O 1
ATOM 587 N N . PHE A 1 75 ? -10.647 -9.469 22.198 1.00 93.88 75 PHE A N 1
ATOM 588 C CA . PHE A 1 75 ? -11.884 -8.684 22.173 1.00 93.88 75 PHE A CA 1
ATOM 589 C C . PHE A 1 75 ? -13.099 -9.531 21.801 1.00 93.88 75 PHE A C 1
ATOM 591 O O . PHE A 1 75 ? -13.105 -10.207 20.775 1.00 93.88 75 PHE A O 1
ATOM 598 N N . LYS A 1 76 ? -14.182 -9.410 22.576 1.00 88.62 76 LYS A N 1
ATOM 599 C CA . LYS A 1 76 ? -15.436 -10.143 22.313 1.00 88.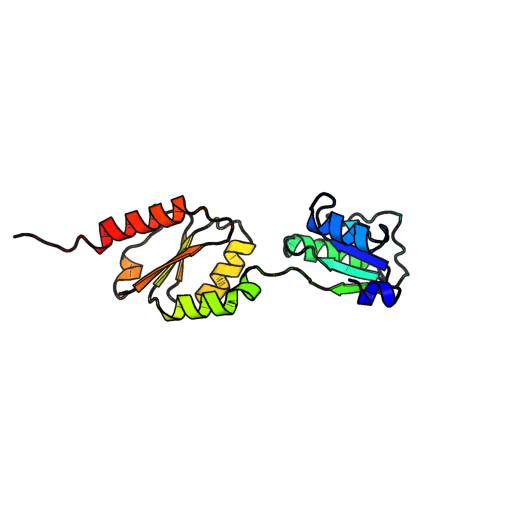62 76 LYS A CA 1
ATOM 600 C C . LYS A 1 76 ? -16.230 -9.589 21.127 1.00 88.62 76 LYS A C 1
ATOM 602 O O . LYS A 1 76 ? -16.943 -10.334 20.465 1.00 88.62 76 LYS A O 1
ATOM 607 N N . ASN A 1 77 ? -16.147 -8.281 20.875 1.00 92.75 77 ASN A N 1
ATOM 608 C CA . ASN A 1 77 ? -16.936 -7.604 19.843 1.00 92.75 77 ASN A CA 1
ATOM 609 C C . ASN A 1 77 ? -16.060 -6.637 19.039 1.00 92.75 77 ASN A C 1
ATOM 611 O O . ASN A 1 77 ? -16.091 -5.421 19.242 1.00 92.75 77 ASN A O 1
ATOM 615 N N . LEU A 1 78 ? -15.240 -7.210 18.157 1.00 95.94 78 LEU A N 1
ATOM 616 C CA . LEU A 1 78 ? -14.302 -6.481 17.312 1.00 95.94 78 LEU A CA 1
ATOM 617 C C . LEU A 1 78 ? -14.823 -6.360 15.877 1.00 95.94 78 LEU A C 1
ATOM 619 O O . LEU A 1 78 ? -15.067 -7.359 15.201 1.00 95.94 78 LEU A O 1
ATOM 623 N N . LYS A 1 79 ? -14.903 -5.129 15.375 1.00 96.56 79 LYS A N 1
ATOM 624 C CA . LYS A 1 79 ? -15.166 -4.821 13.971 1.00 96.56 79 LYS A CA 1
ATOM 625 C C . LYS A 1 79 ? -13.878 -4.374 13.292 1.00 96.56 79 LYS A C 1
ATOM 627 O O . LYS A 1 79 ? -13.281 -3.373 13.678 1.00 96.56 79 LYS A O 1
ATOM 632 N N . VAL A 1 80 ? -13.454 -5.113 12.274 1.00 95.56 80 VAL A N 1
ATOM 633 C CA . VAL A 1 80 ? -12.212 -4.830 11.547 1.00 95.56 80 VAL A CA 1
ATOM 634 C C . VAL A 1 80 ? -12.518 -4.025 10.292 1.00 95.56 80 VAL A C 1
ATOM 636 O O . VAL A 1 80 ? -13.291 -4.453 9.438 1.00 95.56 80 VAL A O 1
ATOM 639 N N . HIS A 1 81 ? -11.881 -2.866 10.169 1.00 91.62 81 HIS A N 1
ATOM 640 C CA . HIS A 1 81 ? -11.921 -2.014 8.993 1.00 91.62 81 HIS A CA 1
ATOM 641 C C . HIS A 1 81 ? -10.511 -1.903 8.411 1.00 91.62 81 HIS A C 1
ATOM 643 O O . HIS A 1 81 ? -9.702 -1.092 8.857 1.00 91.62 81 HIS A O 1
ATOM 649 N N . LYS A 1 82 ? -10.213 -2.713 7.390 1.00 86.44 82 LYS A N 1
ATOM 650 C CA . LYS A 1 82 ? -8.932 -2.652 6.674 1.00 86.44 82 LYS A CA 1
ATOM 651 C C . LYS A 1 82 ? -8.901 -1.410 5.778 1.00 86.44 82 LYS A C 1
ATOM 653 O O . LYS A 1 82 ? -9.198 -1.474 4.593 1.00 86.44 82 LYS A O 1
ATOM 658 N N . THR A 1 83 ? -8.598 -0.260 6.375 1.00 83.31 83 THR A N 1
ATOM 659 C CA . THR A 1 83 ? -8.541 1.056 5.711 1.00 83.31 83 THR A CA 1
ATOM 660 C C . THR A 1 83 ? -7.165 1.387 5.147 1.00 83.31 83 THR A C 1
ATOM 662 O O . THR A 1 83 ? -6.879 2.549 4.869 1.00 83.31 83 THR A O 1
ATOM 665 N N . ILE A 1 84 ? -6.319 0.372 4.954 1.00 79.88 84 ILE A N 1
ATOM 666 C CA . ILE A 1 84 ? -5.064 0.525 4.225 1.00 79.88 84 ILE A CA 1
ATOM 667 C C . ILE A 1 84 ? -5.442 0.958 2.816 1.00 79.88 84 ILE A C 1
ATOM 669 O O . ILE A 1 84 ? -6.136 0.246 2.087 1.00 79.88 84 ILE A O 1
ATOM 673 N N . CYS A 1 85 ? -5.025 2.156 2.438 1.00 70.94 85 CYS A N 1
ATOM 674 C CA . CYS A 1 85 ? -5.276 2.644 1.101 1.00 70.94 85 CYS A CA 1
ATOM 675 C C . CYS A 1 85 ? -4.135 2.153 0.226 1.00 70.94 85 CYS A C 1
ATOM 677 O O . CYS A 1 85 ? -3.003 2.625 0.336 1.00 70.94 85 CYS A O 1
ATOM 679 N N . SER A 1 86 ? -4.429 1.245 -0.701 1.00 63.19 86 SER A N 1
ATOM 680 C CA . SER A 1 86 ? -3.430 0.902 -1.697 1.00 63.19 86 SER A CA 1
ATOM 681 C C . SER A 1 86 ? -3.229 2.105 -2.623 1.00 63.19 86 SER A C 1
ATOM 683 O O . SER A 1 86 ? -4.144 2.581 -3.303 1.00 63.19 86 SER A O 1
ATOM 685 N N . ALA A 1 87 ? -1.992 2.604 -2.686 1.00 61.97 87 ALA A N 1
ATOM 686 C CA . ALA A 1 87 ? -1.582 3.597 -3.685 1.00 61.97 87 ALA A CA 1
ATOM 687 C C . ALA A 1 87 ? -1.866 3.124 -5.130 1.00 61.97 87 ALA A C 1
ATOM 689 O O . ALA A 1 87 ? -1.849 3.924 -6.067 1.00 61.97 87 ALA A O 1
ATOM 690 N N . VAL A 1 88 ? -2.114 1.820 -5.286 1.00 59.28 88 VAL A N 1
ATOM 691 C CA . VAL A 1 88 ? -2.537 1.128 -6.500 1.00 59.28 88 VAL A CA 1
ATOM 692 C C . VAL A 1 88 ? -3.992 1.427 -6.864 1.00 59.28 88 VAL A C 1
ATOM 694 O O . VAL A 1 88 ? -4.256 1.792 -8.004 1.00 59.28 88 VAL A O 1
ATOM 697 N N . LEU A 1 89 ? -4.941 1.342 -5.920 1.00 63.72 89 LEU A N 1
ATOM 698 C CA . LEU A 1 89 ? -6.364 1.563 -6.216 1.00 63.72 89 LEU A CA 1
ATOM 699 C C . LEU A 1 89 ? -6.645 3.007 -6.642 1.00 63.72 89 LEU A C 1
ATOM 701 O O . LEU A 1 89 ? -7.426 3.224 -7.564 1.00 63.72 89 LEU A O 1
ATOM 705 N N . ARG A 1 90 ? -5.970 3.993 -6.034 1.00 65.75 90 ARG A N 1
ATOM 706 C CA . ARG A 1 90 ? -6.152 5.413 -6.394 1.00 65.75 90 ARG A CA 1
ATOM 707 C C . ARG A 1 90 ? -5.676 5.745 -7.807 1.00 65.75 90 ARG A C 1
ATOM 709 O O . ARG A 1 90 ? -6.235 6.640 -8.422 1.00 65.75 90 ARG A O 1
ATOM 716 N N . ARG A 1 91 ? -4.673 5.024 -8.315 1.00 70.50 91 ARG A N 1
ATOM 717 C CA . ARG A 1 91 ? -4.077 5.252 -9.642 1.00 70.50 91 ARG A CA 1
ATOM 718 C C . ARG A 1 91 ? -4.459 4.183 -10.655 1.00 70.50 91 ARG A C 1
ATOM 720 O O . ARG A 1 91 ? -3.908 4.164 -11.745 1.00 70.50 91 ARG A O 1
ATOM 727 N N . LYS A 1 92 ? -5.395 3.290 -10.323 1.00 75.69 92 LYS A N 1
ATOM 728 C CA . LYS A 1 92 ? -5.710 2.130 -11.161 1.00 75.69 92 LYS A CA 1
ATOM 729 C C . LYS A 1 92 ? -6.084 2.539 -12.585 1.00 75.69 92 LYS A C 1
ATOM 731 O O . LYS A 1 92 ? -5.547 1.975 -13.526 1.00 75.69 92 LYS A O 1
ATOM 736 N N . LYS A 1 93 ? -6.936 3.558 -12.734 1.00 81.50 93 LYS A N 1
ATOM 737 C CA . LYS A 1 93 ? -7.342 4.075 -14.047 1.00 81.50 93 LYS A CA 1
ATOM 738 C C . LYS A 1 93 ? -6.159 4.657 -14.829 1.00 81.50 93 LYS A C 1
ATOM 740 O O . LYS A 1 93 ? -5.992 4.329 -15.994 1.00 81.50 93 LYS A O 1
ATOM 745 N N . GLU A 1 94 ? -5.317 5.461 -14.182 1.00 85.38 94 GLU A N 1
ATOM 746 C CA . GLU A 1 94 ? -4.109 6.031 -14.801 1.00 85.38 94 GLU A CA 1
ATOM 747 C C . GLU A 1 94 ? -3.116 4.938 -15.220 1.00 85.38 94 GLU A C 1
ATOM 749 O O . GLU A 1 94 ? -2.559 4.988 -16.313 1.00 85.38 94 GLU A O 1
ATOM 754 N N . ILE A 1 95 ? -2.927 3.922 -14.372 1.00 87.19 95 ILE A N 1
ATOM 755 C CA . ILE A 1 95 ? -2.096 2.750 -14.658 1.00 87.19 95 ILE A CA 1
ATOM 756 C C . ILE A 1 95 ? -2.677 1.992 -15.851 1.00 87.19 95 ILE A C 1
ATOM 758 O O . ILE A 1 95 ? -1.951 1.714 -16.792 1.00 87.19 95 ILE A O 1
ATOM 762 N N . GLU A 1 96 ? -3.975 1.696 -15.865 1.00 89.25 96 GLU A N 1
ATOM 763 C CA . GLU A 1 96 ? -4.628 1.017 -16.989 1.00 89.25 96 GLU A CA 1
ATOM 764 C C . GLU A 1 96 ? -4.493 1.809 -18.299 1.00 89.25 96 GLU A C 1
ATOM 766 O O . GLU A 1 96 ? -4.184 1.231 -19.338 1.00 89.25 96 GLU A O 1
ATOM 771 N N . GLU A 1 97 ? -4.693 3.128 -18.270 1.00 90.75 97 GLU A N 1
ATOM 772 C CA . GLU A 1 97 ? -4.539 3.998 -19.443 1.00 90.75 97 GLU A CA 1
ATOM 773 C C . GLU A 1 97 ? -3.091 4.083 -19.934 1.00 90.75 97 GLU A C 1
ATOM 775 O O . GLU A 1 97 ? -2.860 4.153 -21.142 1.00 90.75 97 GLU A O 1
ATOM 780 N N . PHE A 1 98 ? -2.119 4.065 -19.021 1.00 91.19 98 PHE A N 1
ATOM 781 C CA . PHE A 1 98 ? -0.699 4.004 -19.350 1.00 91.19 98 PHE A CA 1
ATOM 782 C C . PHE A 1 98 ? -0.317 2.646 -19.953 1.00 91.19 98 PHE A C 1
ATOM 784 O O . PHE A 1 98 ? 0.289 2.600 -21.021 1.00 91.19 98 PHE A O 1
ATOM 791 N N . LEU A 1 99 ? -0.720 1.544 -19.313 1.00 92.94 99 LEU A N 1
ATOM 792 C CA . LEU A 1 99 ? -0.383 0.184 -19.741 1.00 92.94 99 LEU A CA 1
ATOM 793 C C . LEU A 1 99 ? -1.005 -0.181 -21.095 1.00 92.94 99 LEU A C 1
ATOM 795 O O . LEU A 1 99 ? -0.418 -0.960 -21.831 1.00 92.94 99 LEU A O 1
ATOM 799 N N . LYS A 1 100 ? -2.146 0.414 -21.466 1.00 92.06 100 LYS A N 1
ATOM 800 C CA . LYS A 1 100 ? -2.761 0.242 -22.797 1.00 92.06 100 LYS A CA 1
ATOM 801 C C . LYS A 1 100 ? -1.951 0.839 -23.953 1.00 92.06 100 LYS A C 1
ATOM 803 O O . LYS A 1 100 ? -2.274 0.562 -25.102 1.00 92.06 100 LYS A O 1
ATOM 808 N N . LYS A 1 101 ? -0.963 1.693 -23.671 1.00 92.69 101 LYS A N 1
ATOM 809 C CA . LYS A 1 101 ? -0.166 2.409 -24.683 1.00 92.69 101 LYS A CA 1
ATOM 810 C C . LYS A 1 101 ? 1.234 1.822 -24.874 1.00 92.69 101 LYS A C 1
ATOM 812 O O . LYS A 1 101 ? 2.016 2.393 -25.626 1.00 92.69 101 LYS A O 1
ATOM 817 N N . ILE A 1 102 ? 1.573 0.750 -24.159 1.00 94.38 102 ILE A N 1
ATOM 818 C CA . ILE A 1 102 ? 2.910 0.153 -24.167 1.00 94.38 102 ILE A CA 1
ATOM 819 C C . ILE A 1 102 ? 2.830 -1.363 -24.362 1.00 94.38 102 ILE A C 1
ATOM 821 O O . ILE A 1 102 ? 1.864 -1.999 -23.946 1.00 94.38 102 ILE A O 1
ATOM 825 N N . ASP A 1 103 ? 3.882 -1.938 -24.936 1.00 93.44 103 ASP A N 1
ATOM 826 C CA . ASP A 1 103 ? 3.995 -3.377 -25.202 1.00 93.44 103 ASP A CA 1
ATOM 827 C C . ASP A 1 103 ? 4.784 -4.100 -24.108 1.00 93.44 103 ASP A C 1
ATOM 829 O O . ASP A 1 103 ? 4.544 -5.274 -23.827 1.00 93.44 103 ASP A O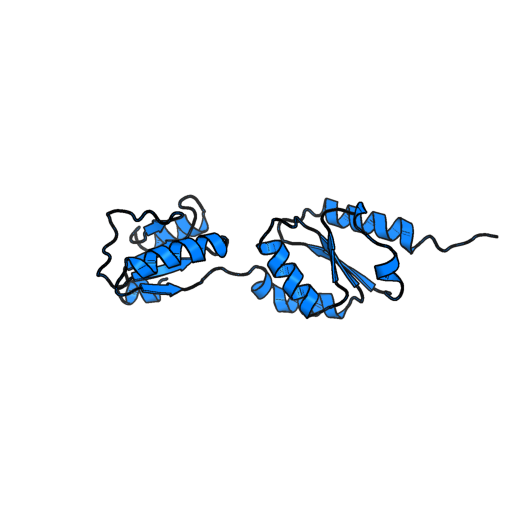 1
ATOM 833 N N . THR A 1 104 ? 5.744 -3.399 -23.496 1.00 95.00 104 THR A N 1
ATOM 834 C CA . THR A 1 104 ? 6.551 -3.886 -22.372 1.00 95.00 104 THR A CA 1
ATOM 835 C C . THR A 1 104 ? 6.597 -2.849 -21.266 1.00 95.00 104 THR A C 1
ATOM 837 O O . THR A 1 104 ? 6.837 -1.671 -21.530 1.00 95.00 104 THR A O 1
ATOM 840 N N . LEU A 1 105 ? 6.456 -3.291 -20.018 1.00 96.25 105 LEU A N 1
ATOM 841 C CA . LEU A 1 105 ? 6.708 -2.467 -18.838 1.00 96.25 105 LEU A CA 1
ATOM 842 C C . LEU A 1 105 ? 7.989 -2.900 -18.126 1.00 96.25 105 LEU A C 1
ATOM 844 O O . LEU A 1 105 ? 8.136 -4.059 -17.740 1.00 96.25 105 LEU A O 1
ATOM 848 N N . ILE A 1 106 ? 8.853 -1.932 -17.839 1.00 96.69 106 ILE A N 1
ATOM 849 C CA . ILE A 1 106 ? 9.926 -2.052 -16.856 1.00 96.69 106 ILE A CA 1
ATOM 850 C C . ILE A 1 106 ? 9.505 -1.314 -15.592 1.00 96.69 106 ILE A C 1
ATOM 852 O O . ILE A 1 106 ? 9.404 -0.086 -15.556 1.00 96.69 106 ILE A O 1
ATOM 856 N N . PHE A 1 107 ? 9.216 -2.084 -14.551 1.00 95.31 107 PHE A N 1
ATOM 857 C CA . PHE A 1 107 ? 8.852 -1.573 -13.245 1.00 95.31 107 PHE A CA 1
ATOM 858 C C . PHE A 1 107 ? 10.093 -1.535 -12.357 1.00 95.31 107 PHE A C 1
ATOM 860 O O . PHE A 1 107 ? 10.781 -2.540 -12.210 1.00 95.31 107 PHE A O 1
ATOM 867 N N . VAL A 1 108 ? 10.388 -0.377 -11.778 1.00 95.12 108 VAL A N 1
ATOM 868 C CA . VAL A 1 108 ? 11.629 -0.113 -11.049 1.00 95.12 108 VAL A CA 1
ATOM 869 C C . VAL A 1 108 ? 11.321 0.154 -9.581 1.00 95.12 108 VAL A C 1
ATOM 871 O O . VAL A 1 108 ? 10.470 0.991 -9.250 1.00 95.12 108 VAL A O 1
ATOM 874 N N . GLY A 1 109 ? 12.021 -0.518 -8.673 1.00 91.88 109 GLY A N 1
ATOM 875 C CA . GLY A 1 109 ? 11.907 -0.2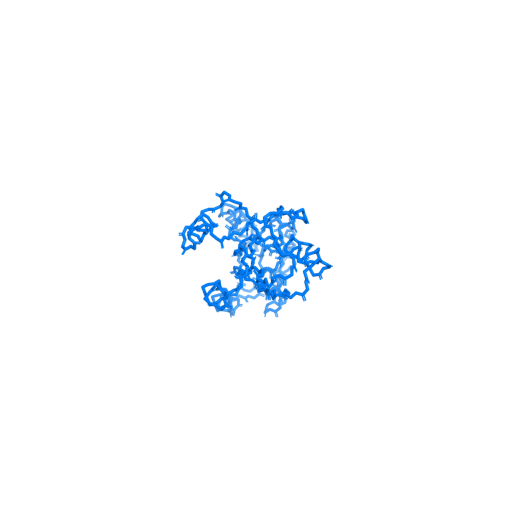74 -7.235 1.00 91.88 109 GLY A CA 1
ATOM 876 C C . GLY A 1 109 ? 12.458 -1.415 -6.390 1.00 91.88 109 GLY A C 1
ATOM 877 O O . GLY A 1 109 ? 12.821 -2.453 -6.916 1.00 91.88 109 GLY A O 1
ATOM 878 N N . GLY A 1 110 ? 12.493 -1.226 -5.070 1.00 89.31 110 GLY A N 1
ATOM 879 C CA . GLY A 1 110 ? 13.008 -2.251 -4.159 1.00 89.31 110 GLY A CA 1
ATOM 880 C C . GLY A 1 110 ? 12.072 -3.456 -4.033 1.00 89.31 110 GLY A C 1
ATOM 881 O O . GLY A 1 110 ? 10.890 -3.287 -3.711 1.00 89.31 110 GLY A O 1
ATOM 882 N N . LYS A 1 111 ? 12.607 -4.667 -4.209 1.00 84.38 111 LYS A N 1
ATOM 883 C CA . LYS A 1 111 ? 11.885 -5.949 -4.101 1.00 84.38 111 LYS A CA 1
ATOM 884 C C . LYS A 1 111 ? 11.411 -6.254 -2.683 1.00 84.38 111 LYS A C 1
ATOM 886 O O . LYS A 1 111 ? 10.451 -6.991 -2.504 1.00 84.38 111 LYS A O 1
ATOM 891 N N . ASN A 1 112 ? 12.005 -5.617 -1.676 1.00 80.06 112 ASN A N 1
ATOM 892 C CA . ASN A 1 112 ? 11.592 -5.753 -0.274 1.00 80.06 112 ASN A CA 1
ATOM 893 C C . ASN A 1 112 ? 10.420 -4.829 0.122 1.00 80.06 112 ASN A C 1
ATOM 895 O O . ASN A 1 112 ? 9.979 -4.844 1.267 1.00 80.06 112 ASN A O 1
ATOM 899 N N . SER A 1 113 ? 9.904 -3.998 -0.791 1.00 77.88 113 SER A N 1
ATOM 900 C CA . SER A 1 113 ? 8.789 -3.087 -0.506 1.00 77.88 113 SER A CA 1
ATOM 901 C C . SER A 1 113 ? 7.448 -3.737 -0.839 1.00 77.88 113 SER A C 1
ATOM 903 O O . SER A 1 113 ? 7.104 -3.906 -2.010 1.00 77.88 113 SER A O 1
ATOM 905 N N . SER A 1 114 ? 6.637 -4.029 0.181 1.00 69.44 114 SER A N 1
ATOM 906 C CA . SER A 1 114 ? 5.293 -4.603 0.006 1.00 69.44 114 SER A CA 1
ATOM 907 C C . SER A 1 114 ? 4.407 -3.749 -0.910 1.00 69.44 114 SER A C 1
ATOM 909 O O . SER A 1 114 ? 3.698 -4.285 -1.756 1.00 69.44 114 SER A O 1
ATOM 911 N N . ASN A 1 115 ? 4.506 -2.415 -0.828 1.00 73.06 115 ASN A N 1
ATOM 912 C CA . ASN A 1 115 ? 3.751 -1.510 -1.703 1.00 73.06 115 ASN A CA 1
ATOM 913 C C . ASN A 1 115 ? 4.234 -1.548 -3.158 1.00 73.06 115 ASN A C 1
ATOM 915 O O . ASN A 1 115 ? 3.425 -1.423 -4.078 1.00 73.06 115 ASN A O 1
ATOM 919 N N . THR A 1 116 ? 5.542 -1.698 -3.369 1.00 82.88 116 THR A N 1
ATOM 920 C CA . THR A 1 116 ? 6.129 -1.820 -4.709 1.00 82.88 116 THR A CA 1
ATOM 921 C C . THR A 1 116 ? 5.698 -3.137 -5.345 1.00 82.88 116 THR A C 1
ATOM 923 O O . THR A 1 116 ? 5.203 -3.119 -6.469 1.00 82.88 116 THR A O 1
ATOM 926 N N . ASN A 1 117 ? 5.779 -4.242 -4.596 1.00 83.31 117 ASN A N 1
ATOM 927 C CA . ASN A 1 117 ? 5.326 -5.563 -5.035 1.00 83.31 117 ASN A CA 1
ATOM 928 C C . ASN A 1 117 ? 3.835 -5.570 -5.375 1.00 83.31 117 ASN A C 1
ATOM 930 O O . ASN A 1 117 ? 3.456 -5.959 -6.474 1.00 83.31 117 ASN A O 1
ATOM 934 N N . ALA A 1 118 ? 2.985 -5.067 -4.476 1.00 82.25 118 ALA A N 1
ATOM 935 C CA . ALA A 1 118 ? 1.543 -5.023 -4.706 1.00 82.25 118 ALA A CA 1
ATOM 936 C C . ALA A 1 118 ? 1.174 -4.209 -5.958 1.00 82.25 118 ALA A C 1
ATOM 938 O O . ALA A 1 118 ? 0.254 -4.574 -6.690 1.00 82.25 118 ALA A O 1
ATOM 939 N N . LEU A 1 119 ? 1.889 -3.109 -6.224 1.00 85.38 119 LEU A N 1
ATOM 940 C CA . LEU A 1 119 ? 1.683 -2.308 -7.429 1.00 85.38 119 LEU A CA 1
ATOM 941 C C . LEU A 1 119 ? 2.155 -3.042 -8.690 1.00 85.38 119 LEU A C 1
ATOM 943 O O . LEU A 1 119 ? 1.422 -3.070 -9.678 1.00 85.38 119 LEU A O 1
ATOM 947 N N . PHE A 1 120 ? 3.334 -3.663 -8.646 1.00 90.38 120 PHE A N 1
ATOM 948 C CA . PHE A 1 120 ? 3.852 -4.450 -9.761 1.00 90.38 120 PHE A CA 1
ATOM 949 C C . PHE A 1 120 ? 2.927 -5.617 -10.121 1.00 90.38 120 PHE A C 1
ATOM 951 O O . PHE A 1 120 ? 2.614 -5.791 -11.294 1.00 90.38 120 PHE A O 1
ATOM 958 N N . GLU A 1 121 ? 2.417 -6.355 -9.134 1.00 89.06 121 GLU A N 1
ATOM 959 C CA . GLU A 1 121 ? 1.486 -7.468 -9.353 1.00 89.06 121 GLU A CA 1
ATOM 960 C C . GLU A 1 121 ? 0.214 -7.032 -10.090 1.00 89.06 121 GLU A C 1
ATOM 962 O O . GLU A 1 121 ? -0.293 -7.740 -10.963 1.00 89.06 121 GLU A O 1
ATOM 967 N N . VAL A 1 122 ? -0.301 -5.837 -9.795 1.00 87.38 122 VAL A N 1
ATOM 968 C CA . VAL A 1 122 ? -1.443 -5.281 -10.533 1.00 87.38 122 VAL A CA 1
ATOM 969 C C . VAL A 1 122 ? -1.056 -4.933 -11.967 1.00 87.38 122 VAL A C 1
ATOM 971 O O . VAL A 1 122 ? -1.790 -5.289 -12.890 1.00 87.38 122 VAL A O 1
ATOM 974 N N . CYS A 1 123 ? 0.098 -4.297 -12.176 1.00 91.69 123 CYS A N 1
ATOM 975 C CA . CYS A 1 123 ? 0.591 -4.006 -13.521 1.00 91.69 123 CYS A CA 1
ATOM 976 C C . CYS A 1 123 ? 0.793 -5.287 -14.342 1.00 91.69 123 CYS A C 1
ATOM 978 O O . CYS A 1 123 ? 0.336 -5.356 -15.478 1.00 91.69 123 CYS A O 1
ATOM 980 N N . LYS A 1 124 ? 1.399 -6.324 -13.752 1.00 93.94 124 LYS A N 1
ATOM 981 C CA . LYS A 1 124 ? 1.660 -7.625 -14.382 1.00 93.94 124 LYS A CA 1
ATOM 982 C C . LYS A 1 124 ? 0.376 -8.348 -14.786 1.00 93.94 124 LYS A C 1
ATOM 984 O O . LYS A 1 124 ? 0.345 -8.987 -15.832 1.00 93.94 124 LYS A O 1
ATOM 989 N N . LYS A 1 125 ? -0.693 -8.225 -13.991 1.00 91.25 125 LYS A N 1
ATOM 990 C CA . LYS A 1 125 ? -2.019 -8.768 -14.334 1.00 91.25 125 LYS A CA 1
ATOM 991 C C . LYS A 1 125 ? -2.647 -8.083 -15.548 1.00 91.25 125 LYS A C 1
ATOM 993 O O . LYS A 1 125 ? -3.353 -8.743 -16.301 1.00 91.25 125 LYS A O 1
ATOM 998 N N . ILE A 1 126 ? -2.418 -6.781 -15.721 1.00 91.81 126 ILE A N 1
ATOM 999 C CA . ILE A 1 126 ? -2.958 -6.000 -16.845 1.00 91.81 126 ILE A CA 1
ATOM 1000 C C . ILE A 1 126 ? -2.094 -6.188 -18.099 1.00 91.81 126 ILE A C 1
ATOM 1002 O O . ILE A 1 126 ? -2.623 -6.411 -19.184 1.00 91.81 126 ILE A O 1
ATOM 1006 N N . LEU A 1 127 ? -0.771 -6.123 -17.941 1.00 94.69 127 LEU A N 1
ATOM 1007 C CA . LEU A 1 127 ? 0.220 -6.307 -18.994 1.00 94.69 127 LEU A CA 1
ATOM 1008 C C . LEU A 1 127 ? 1.182 -7.438 -18.587 1.00 94.69 127 LEU A C 1
ATOM 1010 O O . LEU A 1 127 ? 2.168 -7.186 -17.887 1.00 94.69 127 LEU A O 1
ATOM 1014 N N . PRO A 1 128 ? 0.947 -8.689 -19.030 1.00 95.19 128 PRO A N 1
ATOM 1015 C CA . PRO A 1 128 ? 1.806 -9.828 -18.697 1.00 95.19 128 PRO A CA 1
ATOM 1016 C C . PRO A 1 128 ? 3.267 -9.633 -19.100 1.00 95.19 128 PRO A C 1
ATOM 1018 O O . PRO A 1 128 ? 4.161 -10.195 -18.470 1.00 95.19 128 PRO A O 1
ATOM 1021 N N . ASN A 1 129 ? 3.533 -8.789 -20.095 1.00 95.69 129 ASN A N 1
ATOM 1022 C CA . ASN A 1 129 ? 4.876 -8.412 -20.511 1.00 95.69 129 ASN A CA 1
ATOM 1023 C C . ASN A 1 129 ? 5.462 -7.279 -19.637 1.00 95.69 129 ASN A C 1
ATOM 1025 O O . ASN A 1 129 ? 5.895 -6.236 -20.118 1.00 95.69 129 ASN A O 1
ATOM 1029 N N . SER A 1 130 ? 5.412 -7.471 -18.317 1.00 96.25 130 SER A N 1
ATOM 1030 C CA . SER A 1 130 ? 5.977 -6.562 -17.315 1.00 96.25 130 SER A CA 1
ATOM 1031 C C . SER A 1 130 ? 7.113 -7.237 -16.547 1.00 96.25 130 SER A C 1
ATOM 1033 O O . SER A 1 130 ? 6.973 -8.395 -16.138 1.00 96.25 130 SER A O 1
ATOM 1035 N N . PHE A 1 131 ? 8.202 -6.515 -16.290 1.00 96.56 131 PHE A N 1
ATOM 1036 C CA . PHE A 1 131 ? 9.383 -7.005 -15.572 1.00 96.56 131 PHE A CA 1
ATOM 1037 C C . PHE A 1 131 ? 9.717 -6.089 -14.398 1.00 96.56 131 PHE A C 1
ATOM 1039 O O . PHE A 1 131 ? 9.602 -4.870 -14.516 1.00 96.56 131 PHE A O 1
ATOM 1046 N N . PHE A 1 132 ? 10.114 -6.679 -13.271 1.00 96.88 132 PHE A N 1
ATOM 1047 C CA . PHE A 1 132 ? 10.444 -5.951 -12.049 1.00 96.88 132 PHE A CA 1
ATOM 1048 C C . PHE A 1 132 ? 11.948 -6.011 -11.788 1.00 96.88 132 PHE A C 1
ATOM 1050 O O . PHE A 1 132 ? 12.501 -7.102 -11.652 1.00 96.88 132 PHE A O 1
ATOM 1057 N N . ILE A 1 133 ? 12.586 -4.844 -11.722 1.00 96.19 133 ILE A N 1
ATOM 1058 C CA . ILE A 1 133 ? 14.030 -4.688 -11.533 1.00 96.19 133 ILE A CA 1
ATOM 1059 C C . ILE A 1 133 ? 14.328 -3.695 -10.404 1.00 96.19 133 ILE A C 1
ATOM 1061 O O . ILE A 1 133 ? 13.567 -2.746 -10.181 1.00 96.19 133 ILE A O 1
ATOM 1065 N N . GLU A 1 134 ? 15.450 -3.878 -9.714 1.00 95.00 134 GLU A N 1
ATOM 1066 C CA . GLU A 1 134 ? 15.973 -2.883 -8.771 1.00 95.00 134 GLU A CA 1
ATOM 1067 C C . GLU A 1 134 ? 16.945 -1.916 -9.461 1.00 95.00 134 GLU A C 1
ATOM 1069 O O . GLU A 1 134 ? 16.975 -0.732 -9.123 1.00 95.00 134 GLU A O 1
ATOM 1074 N N . ASP A 1 135 ? 17.685 -2.390 -10.468 1.00 93.31 135 ASP A N 1
ATOM 1075 C CA . ASP A 1 135 ? 18.625 -1.587 -11.253 1.00 93.31 135 ASP A CA 1
ATOM 1076 C C . ASP A 1 135 ? 18.731 -2.031 -12.725 1.00 93.31 135 ASP A C 1
ATOM 1078 O O . ASP A 1 135 ? 18.202 -3.064 -13.138 1.00 93.31 135 ASP A O 1
ATOM 1082 N N . GLU A 1 136 ? 19.406 -1.223 -13.549 1.00 94.00 136 GLU A N 1
ATOM 1083 C CA . GLU A 1 136 ? 19.498 -1.434 -14.995 1.00 94.00 136 GLU A CA 1
ATOM 1084 C C . GLU A 1 136 ? 20.265 -2.698 -15.416 1.00 94.00 136 GLU A C 1
ATOM 1086 O O . GLU A 1 136 ? 20.133 -3.139 -16.556 1.00 94.00 136 GLU A O 1
ATOM 1091 N N . LYS A 1 137 ? 21.067 -3.296 -14.530 1.00 94.50 137 LYS A N 1
ATOM 1092 C CA . LYS A 1 137 ? 21.872 -4.488 -14.836 1.00 94.50 137 LYS A CA 1
ATOM 1093 C C . LYS A 1 137 ? 21.029 -5.757 -14.879 1.00 94.50 137 LYS A C 1
ATOM 1095 O O . LYS A 1 137 ? 21.451 -6.732 -15.491 1.00 94.50 137 LYS A O 1
ATOM 1100 N N . GLU A 1 138 ? 19.849 -5.745 -14.267 1.00 96.19 138 GLU A N 1
ATOM 1101 C CA . GLU A 1 138 ? 18.895 -6.859 -14.322 1.00 96.19 138 GLU A CA 1
ATOM 1102 C C . GLU A 1 138 ? 18.152 -6.948 -15.662 1.00 96.19 138 GLU A C 1
ATOM 1104 O O . GLU A 1 138 ? 17.434 -7.914 -15.919 1.00 96.19 138 GLU A O 1
ATOM 1109 N N . ILE A 1 139 ? 18.295 -5.939 -16.524 1.00 95.00 139 ILE A N 1
ATOM 1110 C CA . ILE A 1 139 ? 17.581 -5.866 -17.794 1.00 95.00 139 ILE A CA 1
ATOM 1111 C C . ILE A 1 139 ? 18.113 -6.917 -18.769 1.00 95.00 139 ILE A C 1
ATOM 1113 O O . ILE A 1 139 ? 19.279 -6.890 -19.167 1.00 95.00 139 ILE A O 1
ATOM 1117 N N . ASN A 1 140 ? 17.215 -7.776 -19.252 1.00 93.94 140 ASN A N 1
ATOM 1118 C CA . ASN A 1 140 ? 17.488 -8.655 -20.381 1.00 93.94 140 ASN A CA 1
ATOM 1119 C C . ASN A 1 140 ? 16.928 -8.048 -21.678 1.00 93.94 140 ASN A C 1
ATOM 1121 O O . ASN A 1 140 ? 15.727 -7.830 -21.813 1.00 93.94 140 ASN A O 1
ATOM 1125 N N . ILE A 1 141 ? 17.804 -7.809 -22.656 1.00 91.00 141 ILE A N 1
ATOM 1126 C CA . ILE A 1 141 ? 17.449 -7.196 -23.947 1.00 91.00 141 ILE A CA 1
ATOM 1127 C C . ILE A 1 141 ? 16.460 -8.052 -24.753 1.00 91.00 141 ILE A C 1
ATOM 1129 O O . ILE A 1 141 ? 15.662 -7.528 -25.531 1.00 91.00 141 ILE A O 1
ATOM 1133 N N . GLU A 1 142 ? 16.446 -9.361 -24.517 1.00 90.94 142 GLU A N 1
ATOM 1134 C CA . GLU A 1 142 ? 15.531 -10.303 -25.159 1.00 90.94 142 GLU A CA 1
ATOM 1135 C C . GLU A 1 142 ? 14.055 -10.003 -24.862 1.00 90.94 142 GLU A C 1
ATOM 1137 O O . GLU A 1 142 ? 13.192 -10.302 -25.689 1.00 90.94 142 GLU A O 1
ATOM 1142 N N . TRP A 1 143 ? 13.762 -9.357 -23.727 1.00 93.12 143 TRP A N 1
ATOM 1143 C CA . TRP A 1 143 ? 12.409 -8.948 -23.338 1.00 93.12 143 TRP A CA 1
ATOM 1144 C C . TRP A 1 143 ? 11.756 -7.987 -24.337 1.00 93.12 143 TRP A C 1
ATOM 1146 O O . TRP A 1 143 ? 10.533 -7.944 -24.433 1.00 93.12 143 TRP A O 1
ATOM 1156 N N . PHE A 1 144 ? 12.556 -7.250 -25.111 1.00 90.25 144 PHE A N 1
ATOM 1157 C CA . PHE A 1 144 ? 12.073 -6.180 -25.987 1.00 90.25 144 PHE A CA 1
ATOM 1158 C C . PHE A 1 144 ? 12.030 -6.563 -27.468 1.00 90.25 144 PHE A C 1
ATOM 1160 O O . PHE A 1 144 ? 11.705 -5.727 -28.305 1.00 90.25 144 PHE A O 1
ATOM 1167 N N . LYS A 1 145 ? 12.326 -7.821 -27.826 1.00 85.12 145 LYS A N 1
ATOM 1168 C CA . LYS A 1 145 ? 12.409 -8.275 -29.230 1.00 85.12 145 LYS A CA 1
ATOM 1169 C C . LYS A 1 145 ? 11.161 -8.003 -30.077 1.00 85.12 145 LYS A C 1
ATOM 1171 O O . LYS A 1 145 ? 11.262 -7.984 -31.299 1.00 85.12 145 LYS A O 1
ATOM 1176 N N . ARG A 1 146 ? 9.994 -7.861 -29.447 1.00 84.25 146 ARG A N 1
ATOM 1177 C CA . ARG A 1 146 ? 8.696 -7.624 -30.101 1.00 84.25 146 ARG A CA 1
ATOM 1178 C C . ARG A 1 146 ? 7.988 -6.379 -29.561 1.00 84.25 146 ARG A C 1
ATOM 1180 O O . ARG A 1 146 ? 6.767 -6.311 -29.614 1.00 84.25 146 ARG A O 1
ATOM 1187 N N . SER A 1 147 ? 8.729 -5.452 -28.961 1.00 87.50 147 SER A N 1
ATOM 1188 C CA . SER A 1 147 ? 8.160 -4.260 -28.333 1.00 87.50 147 SER A CA 1
ATOM 1189 C C . SER A 1 147 ? 8.540 -3.019 -29.109 1.00 87.50 147 SER A C 1
ATOM 1191 O O . SER A 1 147 ? 9.723 -2.752 -29.301 1.00 87.50 147 SER A O 1
ATOM 1193 N N . GLU A 1 148 ? 7.537 -2.251 -29.510 1.00 86.94 148 GLU A N 1
ATOM 1194 C CA . GLU A 1 148 ? 7.719 -0.938 -30.122 1.00 86.94 148 GLU A CA 1
ATOM 1195 C C . GLU A 1 148 ? 7.691 0.143 -29.039 1.00 86.94 148 GLU A C 1
ATOM 1197 O O . GLU A 1 148 ? 8.502 1.066 -29.036 1.00 86.94 148 GLU A O 1
ATOM 1202 N N . ASN A 1 149 ? 6.803 -0.024 -28.057 1.00 90.94 149 ASN A N 1
ATOM 1203 C CA . ASN A 1 149 ? 6.583 0.920 -26.974 1.00 90.94 149 ASN A CA 1
ATOM 1204 C C . ASN A 1 149 ? 6.994 0.302 -25.634 1.00 90.94 149 ASN A C 1
ATOM 1206 O O . ASN A 1 149 ? 6.366 -0.635 -25.137 1.00 90.94 149 ASN A O 1
ATOM 1210 N N . ILE A 1 150 ? 8.045 0.850 -25.022 1.00 93.88 150 ILE A N 1
ATOM 1211 C CA . ILE A 1 150 ? 8.550 0.403 -23.718 1.00 93.88 150 ILE A CA 1
ATOM 1212 C C . ILE A 1 150 ? 8.223 1.465 -22.673 1.00 93.88 150 ILE A C 1
ATOM 1214 O O . ILE A 1 150 ? 8.712 2.593 -22.736 1.00 93.88 150 ILE A O 1
ATOM 1218 N N . GLY A 1 151 ? 7.405 1.099 -21.692 1.00 94.25 151 GLY A N 1
ATOM 1219 C CA . GLY A 1 151 ? 7.109 1.937 -20.540 1.00 94.25 151 GLY A CA 1
ATOM 1220 C C . GLY A 1 151 ? 8.086 1.686 -19.399 1.00 94.25 151 GLY A C 1
ATOM 1221 O O . GLY A 1 151 ? 8.447 0.547 -19.115 1.00 94.25 151 GLY A O 1
ATOM 1222 N N . ILE A 1 152 ? 8.466 2.752 -18.699 1.00 94.94 152 ILE A N 1
ATOM 1223 C CA . ILE A 1 152 ? 9.238 2.678 -17.455 1.00 94.94 152 ILE A CA 1
ATOM 1224 C C . ILE A 1 152 ? 8.384 3.296 -16.355 1.00 94.94 152 ILE A C 1
ATOM 1226 O O . ILE A 1 152 ? 7.850 4.394 -16.518 1.00 94.94 152 ILE A O 1
ATOM 1230 N N . SER A 1 153 ? 8.219 2.588 -15.243 1.00 92.44 153 SER A N 1
ATOM 1231 C CA . SER A 1 153 ? 7.426 3.065 -14.111 1.00 92.44 153 SER A CA 1
ATOM 1232 C C . SER A 1 153 ? 7.994 2.568 -12.787 1.00 92.44 153 SER A C 1
ATOM 1234 O O . SER A 1 153 ? 8.936 1.784 -12.755 1.00 92.44 153 SER A O 1
ATOM 1236 N N . GLY A 1 154 ? 7.417 3.018 -11.679 1.00 89.19 154 GLY A N 1
ATOM 1237 C CA . GLY A 1 154 ? 7.833 2.614 -10.347 1.00 89.19 154 GLY A CA 1
ATOM 1238 C C . GLY A 1 154 ? 6.830 3.001 -9.269 1.00 89.19 154 GLY A C 1
ATOM 1239 O O . GLY A 1 154 ? 5.791 3.625 -9.506 1.00 89.19 154 GLY A O 1
ATOM 1240 N N . SER A 1 155 ? 7.153 2.613 -8.041 1.00 83.38 155 SER A N 1
ATOM 1241 C CA . SER A 1 155 ? 6.419 3.033 -6.848 1.00 83.38 155 SER A CA 1
ATOM 1242 C C . SER A 1 155 ? 6.627 4.526 -6.550 1.00 83.38 155 SER A C 1
ATOM 1244 O O . SER A 1 155 ? 7.548 5.149 -7.069 1.00 83.38 155 SER A O 1
ATOM 1246 N N . ALA A 1 156 ? 5.819 5.106 -5.655 1.00 78.00 156 ALA A N 1
ATOM 1247 C CA . ALA A 1 156 ? 6.025 6.492 -5.208 1.00 78.00 156 ALA A CA 1
ATOM 1248 C C . ALA A 1 156 ? 7.397 6.712 -4.532 1.00 78.00 156 ALA A C 1
ATOM 1250 O O . ALA A 1 156 ? 7.913 7.823 -4.534 1.00 78.00 156 ALA A O 1
ATOM 1251 N N . SER A 1 157 ? 7.987 5.651 -3.976 1.00 80.25 157 SER A N 1
ATOM 1252 C CA . SER A 1 157 ? 9.328 5.646 -3.385 1.00 80.25 157 SER A CA 1
ATOM 1253 C C . SER A 1 157 ? 10.459 5.474 -4.403 1.00 80.25 157 SER A C 1
ATOM 1255 O O . SER A 1 157 ? 11.622 5.592 -4.029 1.00 80.25 157 SER A O 1
ATOM 1257 N N . THR A 1 158 ? 10.158 5.178 -5.671 1.00 84.12 158 THR A N 1
ATOM 1258 C CA . THR A 1 158 ? 11.188 4.997 -6.696 1.00 84.12 158 THR A CA 1
ATOM 1259 C C . THR A 1 158 ? 11.686 6.370 -7.161 1.00 84.12 158 THR A C 1
ATOM 1261 O O . THR A 1 158 ? 10.900 7.159 -7.695 1.00 84.12 158 THR A O 1
ATOM 1264 N N . PRO A 1 159 ? 12.978 6.697 -6.984 1.00 86.75 159 PRO A N 1
ATOM 1265 C CA . PRO A 1 159 ? 13.481 8.014 -7.337 1.00 86.75 159 PRO A CA 1
ATOM 1266 C C . PRO A 1 159 ? 13.574 8.190 -8.859 1.00 86.75 159 PRO A C 1
ATOM 1268 O O . PRO A 1 159 ? 13.959 7.275 -9.587 1.00 86.75 159 PRO A O 1
ATOM 1271 N N . LYS A 1 160 ? 13.270 9.400 -9.351 1.00 89.69 160 LYS A N 1
ATOM 1272 C CA . LYS A 1 160 ? 13.257 9.702 -10.796 1.00 89.69 160 LYS A CA 1
ATOM 1273 C C . LYS A 1 160 ? 14.588 9.422 -11.493 1.00 89.69 160 LYS A C 1
ATOM 1275 O O . LYS A 1 160 ? 14.582 8.908 -12.603 1.00 89.69 160 LYS A O 1
ATOM 1280 N N . TRP A 1 161 ? 15.713 9.711 -10.837 1.00 93.81 161 TRP A N 1
ATOM 1281 C CA . TRP A 1 161 ? 17.041 9.483 -11.417 1.00 93.81 161 TRP A CA 1
ATOM 1282 C C . TRP A 1 161 ? 17.282 8.009 -11.770 1.00 93.81 161 TRP A C 1
ATOM 1284 O O . TRP A 1 161 ? 17.959 7.721 -12.751 1.00 93.81 161 TRP A O 1
ATOM 1294 N N . LEU A 1 162 ? 16.701 7.074 -11.010 1.00 92.25 162 LEU A N 1
ATOM 1295 C CA . LEU A 1 162 ? 16.845 5.643 -11.264 1.00 92.25 162 LEU A CA 1
ATOM 1296 C C . LEU A 1 162 ? 16.030 5.222 -12.493 1.00 92.25 162 LEU A C 1
ATOM 1298 O O . LEU A 1 162 ? 16.523 4.477 -13.336 1.00 92.25 162 LEU A O 1
ATOM 1302 N N . MET A 1 163 ? 14.820 5.767 -12.647 1.00 92.81 163 MET A N 1
ATOM 1303 C CA . MET A 1 163 ? 14.016 5.570 -13.860 1.00 92.81 163 MET A CA 1
ATOM 1304 C C . MET A 1 163 ? 14.715 6.154 -15.101 1.00 92.81 163 MET A C 1
ATOM 1306 O O . MET A 1 163 ? 14.757 5.503 -16.143 1.00 92.81 163 MET A O 1
ATOM 1310 N N . GLU A 1 164 ? 15.336 7.332 -14.985 1.00 93.31 164 GLU A N 1
ATOM 1311 C CA . GLU A 1 164 ? 16.127 7.939 -16.069 1.00 93.31 164 GLU A CA 1
ATOM 1312 C C . GLU A 1 164 ? 17.379 7.127 -16.426 1.00 93.31 164 GLU A C 1
ATOM 1314 O O . GLU A 1 164 ? 17.750 7.026 -17.600 1.00 93.31 164 GLU A O 1
ATOM 1319 N N . LYS A 1 165 ? 18.017 6.503 -15.433 1.00 94.75 165 LYS A N 1
ATOM 1320 C CA . LYS A 1 165 ? 19.164 5.615 -15.640 1.00 94.75 165 LYS A CA 1
ATOM 1321 C C . LYS A 1 165 ? 18.771 4.377 -16.448 1.00 94.75 165 LYS A C 1
ATOM 1323 O O . LYS A 1 165 ? 19.439 4.050 -17.427 1.00 94.75 165 LYS A O 1
ATOM 1328 N N . VAL A 1 166 ? 17.647 3.751 -16.098 1.00 94.56 166 VAL A N 1
ATOM 1329 C CA . VAL A 1 166 ? 17.051 2.639 -16.858 1.00 94.56 166 VAL A CA 1
ATOM 1330 C C . VAL A 1 166 ? 16.696 3.074 -18.283 1.00 94.56 166 VAL A C 1
ATOM 1332 O O . VAL A 1 166 ? 17.033 2.376 -19.239 1.00 94.56 166 VAL A O 1
ATOM 1335 N N . ARG A 1 167 ? 16.087 4.255 -18.451 1.00 93.19 167 ARG A N 1
ATOM 1336 C CA . ARG A 1 167 ? 15.763 4.813 -19.775 1.00 93.19 167 ARG A CA 1
ATOM 1337 C C . ARG A 1 167 ? 17.008 4.977 -20.642 1.00 93.19 167 ARG A C 1
ATOM 1339 O O . ARG A 1 167 ? 17.013 4.553 -21.794 1.00 93.19 167 ARG A O 1
ATOM 1346 N N . THR A 1 168 ? 18.061 5.568 -20.085 1.00 92.56 168 THR A N 1
ATOM 1347 C CA . THR A 1 168 ? 19.340 5.769 -20.783 1.00 92.56 168 THR A CA 1
ATOM 1348 C C . THR A 1 168 ? 19.959 4.432 -21.188 1.00 92.56 168 THR A C 1
ATOM 1350 O O . THR A 1 168 ? 20.320 4.248 -22.347 1.00 92.56 168 THR A O 1
ATOM 1353 N N . PHE A 1 169 ? 19.986 3.459 -20.272 1.00 93.12 169 PHE A N 1
ATOM 1354 C CA . PHE A 1 169 ? 20.512 2.118 -20.534 1.00 93.12 169 PHE A CA 1
ATOM 1355 C C . PHE A 1 169 ? 19.808 1.412 -21.702 1.00 93.12 169 PHE A C 1
ATOM 1357 O O . PHE A 1 169 ? 20.473 0.762 -22.516 1.00 93.12 169 PHE A O 1
ATOM 1364 N N . LEU A 1 170 ? 18.475 1.516 -21.767 1.00 90.38 170 LEU A N 1
ATOM 1365 C CA . LEU A 1 170 ? 17.664 0.939 -22.841 1.00 90.38 170 LEU A CA 1
ATOM 1366 C C . LEU A 1 170 ? 17.899 1.663 -24.164 1.00 90.38 170 LEU A C 1
ATOM 1368 O O . LEU A 1 170 ? 18.107 1.004 -25.182 1.00 90.38 170 LEU A O 1
ATOM 1372 N N . ASN A 1 171 ? 17.935 2.998 -24.142 1.00 88.88 171 ASN A N 1
ATOM 1373 C CA . ASN A 1 171 ? 18.205 3.795 -25.333 1.00 88.88 171 ASN A CA 1
ATOM 1374 C C . ASN A 1 171 ? 19.549 3.417 -25.971 1.00 88.88 171 ASN A C 1
ATOM 1376 O O . ASN A 1 171 ? 19.608 3.166 -27.172 1.00 88.88 171 ASN A O 1
ATOM 1380 N N . ASP A 1 172 ? 20.605 3.270 -25.172 1.00 87.06 172 ASP A N 1
ATOM 1381 C CA . ASP A 1 172 ? 21.943 2.940 -25.672 1.00 87.06 172 ASP A CA 1
ATOM 1382 C C . ASP A 1 172 ? 22.047 1.558 -26.333 1.00 87.06 172 ASP A C 1
ATOM 1384 O O . ASP A 1 172 ? 22.954 1.337 -27.137 1.00 87.06 172 ASP A O 1
ATOM 1388 N N . ARG A 1 173 ? 21.162 0.613 -25.992 1.00 86.19 173 ARG A N 1
ATOM 1389 C CA . ARG A 1 173 ? 21.227 -0.783 -26.464 1.00 86.19 173 ARG A CA 1
ATOM 1390 C C . ARG A 1 173 ? 20.200 -1.116 -27.531 1.00 86.19 173 ARG A C 1
ATOM 1392 O O . ARG A 1 173 ? 20.512 -1.880 -28.438 1.00 86.19 173 ARG A O 1
ATOM 1399 N N . LEU A 1 174 ? 18.996 -0.558 -27.437 1.00 80.19 174 LEU A N 1
ATOM 1400 C CA . LEU A 1 174 ? 17.916 -0.839 -28.381 1.00 80.19 174 LEU A CA 1
ATOM 1401 C C . LEU A 1 174 ? 18.015 0.019 -29.650 1.00 80.19 174 LEU A C 1
ATOM 1403 O O . LEU A 1 174 ? 17.654 -0.460 -30.719 1.00 80.19 174 LEU A O 1
ATOM 1407 N N . TYR A 1 175 ? 18.590 1.227 -29.573 1.00 64.44 175 TYR A N 1
ATOM 1408 C CA . TYR A 1 175 ? 18.805 2.083 -30.751 1.00 64.44 175 TYR A CA 1
ATOM 1409 C C . TYR A 1 175 ? 20.107 1.784 -31.523 1.00 64.44 175 TYR A C 1
ATOM 1411 O O . TYR A 1 175 ? 20.311 2.335 -32.601 1.00 64.44 175 TYR A O 1
ATOM 1419 N N . LYS A 1 176 ? 20.990 0.895 -31.038 1.00 49.53 176 LYS A N 1
ATOM 1420 C CA . LYS A 1 176 ? 22.296 0.600 -31.675 1.00 49.53 176 LYS A CA 1
ATOM 1421 C C . LYS A 1 176 ? 22.308 -0.580 -32.661 1.00 49.53 176 LYS A C 1
ATOM 1423 O O . LYS A 1 176 ? 23.351 -1.190 -32.872 1.00 49.53 176 LYS A O 1
ATOM 1428 N N . LYS A 1 177 ? 21.195 -0.865 -33.345 1.00 37.56 177 LYS A N 1
ATOM 1429 C CA . LYS A 1 177 ? 21.232 -1.600 -34.627 1.00 37.56 177 LYS A CA 1
ATOM 1430 C C . LYS A 1 177 ? 21.242 -0.614 -35.797 1.00 37.56 177 LYS A C 1
ATOM 1432 O O . LYS A 1 177 ? 20.304 -0.550 -36.581 1.00 37.56 177 LYS A O 1
ATOM 1437 N N . VAL A 1 178 ? 22.315 0.162 -35.904 1.00 35.81 178 VAL A N 1
ATOM 1438 C CA . VAL A 1 178 ? 22.688 0.814 -37.164 1.00 35.81 178 VAL A CA 1
ATOM 1439 C C . VAL A 1 178 ? 24.087 0.315 -37.487 1.00 35.81 178 VAL A C 1
ATOM 1441 O O . VAL A 1 178 ? 25.078 0.832 -36.980 1.00 35.81 178 VAL A O 1
ATOM 1444 N N . GLU A 1 179 ? 24.152 -0.768 -38.257 1.00 32.69 179 GLU A N 1
ATOM 1445 C CA . GLU A 1 179 ? 25.383 -1.150 -38.941 1.00 32.69 179 GLU A CA 1
ATOM 1446 C C . GLU A 1 179 ? 25.668 -0.097 -40.017 1.00 32.69 179 GLU A C 1
ATOM 1448 O O . GLU A 1 179 ? 24.839 0.146 -40.895 1.00 32.69 179 GLU A O 1
ATOM 1453 N N . SER A 1 180 ? 26.842 0.524 -39.955 1.00 28.75 180 SER A N 1
ATOM 1454 C CA . SER A 1 180 ? 27.449 1.190 -41.103 1.00 28.75 180 SER A CA 1
ATOM 1455 C C . SER A 1 180 ? 28.427 0.215 -41.750 1.00 28.75 180 SER A C 1
ATOM 1457 O O . SER A 1 180 ? 29.354 -0.256 -41.086 1.00 28.75 180 SER A O 1
ATOM 1459 N N . LYS A 1 181 ? 28.184 -0.090 -43.023 1.00 30.22 181 LYS A N 1
ATOM 1460 C CA . LYS A 1 181 ? 29.146 -0.728 -43.921 1.00 30.22 181 LYS A CA 1
ATOM 1461 C C . LYS A 1 181 ? 30.243 0.261 -44.307 1.00 30.22 181 LYS A C 1
ATOM 1463 O O . LYS A 1 181 ? 29.915 1.467 -44.388 1.00 30.22 181 LYS A O 1
#

Sequence (181 aa):
VKKAFEDGYQIIVVGKKEHPEIIGLKGQFDGKMEVILSPDLPESLDINRKTAVFAQTTISEEIFDCVVENLKRKFKNLKVHKTICSAVLRRKKEIEEFLKKIDTLIFVGGKNSSNTNALFEVCKKILPNSFFIEDEKEINIEWFKRSENIGISGSASTPKWLMEKVRTFLNDRLYKKVESK

Secondary structure (DSSP, 8-state):
-HHHHHTT-EEEEES-TTSHHHHHHHHTTTT--EEESSSPPPTT--TTS-EEEEE-TTS-HHHHHHHHHHHHHH-SSEEEE-----HHHHTHHHHHHHHTT-SEEEEES-TT-HHHHHHHHHHHHH-SSEEEESSGGG--GGGGTT-S-EEEEE-TTS-HHHHHHHHHHHHHHHS------

Radius of gyration: 22.32 Å; chains: 1; bounding box: 51×29×74 Å